Protein AF-A0A3A4WRX5-F1 (afdb_monomer_lite)

pLDDT: mean 83.42, std 7.57, range [55.84, 91.38]

Structure (mmCIF, N/CA/C/O backbone):
data_AF-A0A3A4WRX5-F1
#
_entry.id   AF-A0A3A4WRX5-F1
#
loop_
_atom_site.group_PDB
_atom_site.id
_atom_site.type_symbol
_atom_site.label_atom_id
_atom_site.label_alt_id
_atom_site.label_comp_id
_atom_site.label_asym_id
_atom_site.label_entity_id
_atom_site.label_seq_id
_atom_site.pdbx_PDB_ins_code
_atom_site.Cartn_x
_atom_site.Cartn_y
_atom_site.Cartn_z
_atom_site.occupancy
_atom_site.B_iso_or_equiv
_atom_site.auth_seq_id
_atom_site.auth_comp_id
_atom_site.auth_asym_id
_atom_site.auth_atom_id
_atom_site.pdbx_PDB_model_num
ATOM 1 N N . MET A 1 1 ? -11.493 11.955 24.304 1.00 60.16 1 MET A N 1
ATOM 2 C CA . MET A 1 1 ? -12.765 11.473 23.726 1.00 60.16 1 MET A CA 1
ATOM 3 C C . MET A 1 1 ? -13.419 10.499 24.701 1.00 60.16 1 MET A C 1
ATOM 5 O O . MET A 1 1 ? -12.689 9.712 25.300 1.00 60.16 1 MET A O 1
ATOM 9 N N . PRO A 1 2 ? -14.740 10.575 24.921 1.00 85.25 2 PRO A N 1
ATOM 10 C CA . PRO A 1 2 ? -15.490 9.662 25.783 1.00 85.25 2 PRO A CA 1
ATOM 11 C C . PRO A 1 2 ? -15.508 8.220 25.245 1.00 85.25 2 PRO A C 1
ATOM 13 O O . PRO A 1 2 ? -15.542 7.980 24.041 1.00 85.25 2 PRO A O 1
ATOM 16 N N . PHE A 1 3 ? -15.533 7.244 26.156 1.00 80.94 3 PHE A N 1
ATOM 17 C CA . PHE A 1 3 ? -15.484 5.800 25.871 1.00 80.94 3 PHE A CA 1
ATOM 18 C C . PHE A 1 3 ? -16.494 5.333 24.806 1.00 80.94 3 PHE A C 1
ATOM 20 O 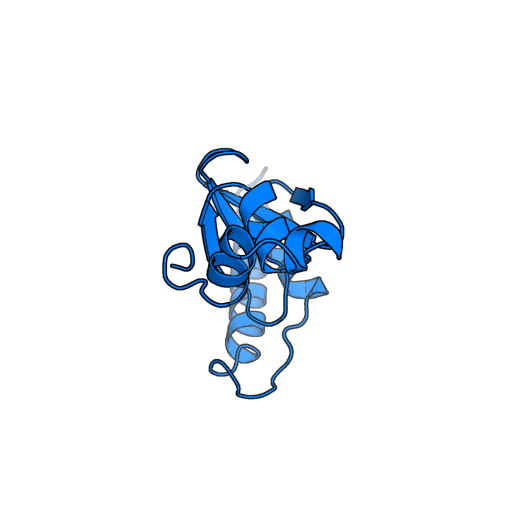O . PHE A 1 3 ? -16.156 4.538 23.930 1.00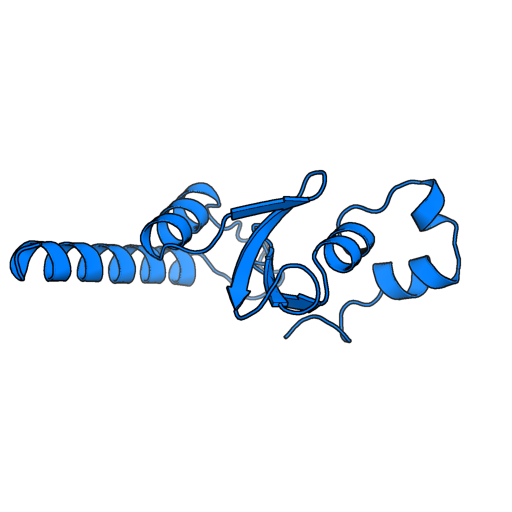 80.94 3 PHE A O 1
ATOM 27 N N . LYS A 1 4 ? -17.715 5.882 24.835 1.00 86.62 4 LYS A N 1
ATOM 28 C CA . LYS A 1 4 ? -18.784 5.570 23.875 1.00 86.62 4 LYS A CA 1
ATOM 29 C C . LYS A 1 4 ? -18.399 5.903 22.428 1.00 86.62 4 LYS A C 1
ATOM 31 O O . LYS A 1 4 ? -18.699 5.127 21.528 1.00 86.62 4 LYS A O 1
ATOM 36 N N . GLU A 1 5 ? -17.725 7.029 22.199 1.00 84.62 5 GLU A N 1
ATOM 37 C CA . GLU A 1 5 ? -17.294 7.442 20.856 1.00 84.62 5 GLU A CA 1
ATOM 38 C C . GLU A 1 5 ? -16.189 6.535 20.317 1.00 84.62 5 GLU A C 1
ATOM 40 O O . GLU A 1 5 ? -16.233 6.141 19.153 1.00 84.62 5 GLU A O 1
ATOM 45 N N . ASN A 1 6 ? -15.244 6.135 21.173 1.00 85.00 6 ASN A N 1
ATOM 46 C CA . ASN A 1 6 ? -14.196 5.185 20.797 1.00 85.00 6 ASN A CA 1
ATOM 47 C C . ASN A 1 6 ? -14.781 3.817 20.423 1.00 85.00 6 ASN A C 1
ATOM 49 O O . ASN A 1 6 ? -14.333 3.204 19.456 1.00 85.00 6 ASN A O 1
ATOM 53 N N . LEU A 1 7 ? -15.803 3.356 21.153 1.00 88.06 7 LEU A N 1
ATOM 54 C CA . LEU A 1 7 ? -16.476 2.092 20.859 1.00 88.06 7 LEU A CA 1
ATOM 55 C C . LEU A 1 7 ? -17.210 2.148 19.512 1.00 88.06 7 LEU A C 1
ATOM 57 O O . LEU A 1 7 ? -17.035 1.262 18.682 1.00 88.06 7 LEU A O 1
ATOM 61 N N . LEU A 1 8 ? -17.965 3.224 19.263 1.00 88.00 8 LEU A N 1
ATOM 62 C CA . LEU A 1 8 ? -18.646 3.440 17.982 1.00 88.00 8 LEU A CA 1
ATOM 63 C C . LEU A 1 8 ? -17.656 3.544 16.818 1.00 88.00 8 LEU A C 1
ATOM 65 O O . LEU A 1 8 ? -17.924 3.024 15.738 1.00 88.00 8 LEU A O 1
ATOM 69 N N . LYS A 1 9 ? -16.506 4.198 17.025 1.00 86.38 9 LYS A N 1
ATOM 70 C CA . LYS A 1 9 ? -15.448 4.269 16.012 1.00 86.38 9 LYS A CA 1
ATOM 71 C C . LYS A 1 9 ? -14.889 2.880 15.703 1.00 86.38 9 LYS A C 1
ATOM 73 O O . LYS A 1 9 ? -14.724 2.559 14.533 1.00 86.38 9 LYS A O 1
ATOM 78 N N . LYS A 1 10 ? -14.637 2.062 16.729 1.00 87.06 10 LYS A N 1
ATOM 79 C CA . LYS A 1 10 ? -14.139 0.694 16.558 1.00 87.06 10 LYS A CA 1
ATOM 80 C C . LYS A 1 10 ? -15.125 -0.180 15.779 1.00 87.06 10 LYS A C 1
ATOM 82 O O . LYS A 1 10 ? -14.722 -0.780 14.795 1.00 87.06 10 LYS A O 1
ATOM 87 N N . MET A 1 11 ? -16.408 -0.166 16.146 1.00 88.00 11 MET A N 1
ATOM 88 C CA . MET A 1 11 ? -17.439 -0.930 15.429 1.00 88.00 11 MET A CA 1
ATOM 89 C C . MET A 1 11 ? -17.492 -0.568 13.940 1.00 88.00 11 MET A C 1
ATOM 91 O O . MET A 1 11 ? -17.511 -1.451 13.097 1.00 88.00 11 MET A O 1
ATOM 95 N N . LYS A 1 12 ? -17.418 0.728 13.605 1.00 88.06 12 LYS A N 1
ATOM 96 C CA . LYS A 1 12 ? -17.383 1.177 12.203 1.00 88.06 12 LYS A CA 1
ATOM 97 C C . LYS A 1 12 ? -16.162 0.669 11.432 1.00 88.06 12 LYS A C 1
ATOM 99 O O . LYS A 1 12 ? -16.282 0.379 10.249 1.00 88.06 12 LYS A O 1
ATOM 104 N N . ILE A 1 13 ? -14.994 0.618 12.078 1.00 87.38 13 ILE A N 1
ATOM 105 C CA . ILE A 1 13 ? -13.769 0.066 11.476 1.00 87.38 13 ILE A CA 1
ATOM 106 C C . ILE A 1 13 ? -13.962 -1.425 11.198 1.00 87.38 13 ILE A C 1
ATOM 108 O O . ILE A 1 13 ? -13.655 -1.877 10.098 1.00 87.38 13 ILE A O 1
ATOM 112 N N . ASP A 1 14 ? -14.500 -2.160 12.171 1.00 88.00 14 ASP A N 1
ATOM 113 C CA . ASP A 1 14 ? -14.726 -3.601 12.060 1.00 88.00 14 ASP A CA 1
ATOM 114 C C . ASP A 1 14 ? -15.737 -3.921 10.937 1.00 88.00 14 ASP A C 1
ATOM 116 O O . ASP A 1 14 ? -15.474 -4.795 10.110 1.00 88.00 14 ASP A O 1
ATOM 120 N N . ASP A 1 15 ? -16.836 -3.163 10.838 1.00 88.12 15 ASP A N 1
ATOM 121 C CA . ASP A 1 15 ? -17.851 -3.320 9.785 1.00 88.12 15 ASP A CA 1
ATOM 122 C C . ASP A 1 15 ? -17.276 -3.050 8.382 1.00 88.12 15 ASP A C 1
ATOM 124 O O . ASP A 1 15 ? -17.458 -3.854 7.465 1.00 88.12 15 ASP A O 1
ATOM 128 N N . LEU A 1 16 ? -16.536 -1.944 8.211 1.00 86.25 16 LEU A N 1
ATOM 129 C CA . LEU A 1 16 ? -15.886 -1.600 6.939 1.00 86.25 16 LEU A CA 1
ATOM 130 C C . LEU A 1 16 ? -14.851 -2.651 6.526 1.00 86.25 16 LEU A C 1
ATOM 132 O O . LEU A 1 16 ? -14.764 -3.008 5.351 1.00 86.25 16 LEU A O 1
ATOM 136 N N . ALA A 1 17 ? -14.073 -3.164 7.481 1.00 84.62 17 ALA A N 1
ATOM 137 C CA . ALA A 1 17 ? -13.094 -4.209 7.213 1.00 84.62 17 ALA A CA 1
ATOM 138 C C . ALA A 1 17 ? -13.770 -5.500 6.730 1.00 84.62 17 ALA A C 1
ATOM 140 O O . ALA A 1 17 ? -13.310 -6.099 5.760 1.00 84.62 17 ALA A O 1
ATOM 141 N N . GLN A 1 18 ? -14.876 -5.909 7.359 1.00 85.06 18 GLN A N 1
ATOM 142 C CA . GLN A 1 18 ? -15.639 -7.086 6.934 1.00 85.06 18 GLN A CA 1
ATOM 143 C C . GLN A 1 18 ? -16.233 -6.917 5.536 1.00 85.06 18 GLN A C 1
ATOM 145 O O . GLN A 1 18 ? -16.195 -7.854 4.743 1.00 85.06 18 GLN A O 1
ATOM 150 N N . GLU A 1 19 ? -16.737 -5.728 5.204 1.00 83.06 19 GLU A N 1
ATOM 151 C CA . GLU A 1 19 ? -17.267 -5.452 3.869 1.00 83.06 19 GLU A CA 1
ATOM 152 C C . GLU A 1 19 ? -16.174 -5.536 2.793 1.00 83.06 19 GLU A C 1
ATOM 154 O O . GLU A 1 19 ? -16.374 -6.165 1.754 1.00 83.06 19 GLU A O 1
ATOM 159 N N . ILE A 1 20 ? -14.994 -4.964 3.063 1.00 82.12 20 ILE A N 1
ATOM 160 C CA . ILE A 1 20 ? -13.848 -5.030 2.148 1.00 82.12 20 ILE A CA 1
ATOM 161 C C . ILE A 1 20 ? -13.366 -6.472 1.990 1.00 82.12 20 ILE A C 1
ATOM 163 O O . ILE A 1 20 ? -13.162 -6.905 0.863 1.00 82.12 20 ILE A O 1
ATOM 167 N N . ILE A 1 21 ? -13.230 -7.234 3.081 1.00 81.31 21 ILE A N 1
ATOM 168 C CA . ILE A 1 21 ? -12.823 -8.649 3.034 1.00 81.31 21 ILE A CA 1
ATOM 169 C C . ILE A 1 21 ? -13.864 -9.494 2.290 1.00 81.31 21 ILE A C 1
ATOM 171 O O . ILE A 1 21 ? -13.497 -10.363 1.509 1.00 81.31 21 ILE A O 1
ATOM 175 N N . GLY A 1 22 ? -15.157 -9.229 2.491 1.00 76.00 22 GLY A N 1
ATOM 176 C CA . GLY A 1 22 ? -16.238 -9.917 1.784 1.00 76.00 22 GLY A CA 1
ATOM 177 C C . GLY A 1 22 ? -16.271 -9.615 0.283 1.00 76.00 22 GLY A C 1
ATOM 178 O O . GLY A 1 22 ? -16.673 -10.470 -0.503 1.00 76.00 22 GLY A O 1
ATOM 179 N N . ALA A 1 23 ? -15.826 -8.421 -0.118 1.00 72.19 23 ALA A N 1
ATOM 180 C CA . ALA A 1 23 ? -15.625 -8.040 -1.516 1.00 72.19 23 ALA A CA 1
ATOM 181 C C . ALA A 1 23 ? -14.259 -8.484 -2.078 1.00 72.19 23 ALA A C 1
ATOM 183 O O . ALA A 1 23 ? -14.067 -8.478 -3.296 1.00 72.19 23 ALA A O 1
ATOM 184 N N . TYR A 1 24 ? -13.312 -8.851 -1.209 1.00 68.56 24 TYR A N 1
ATOM 185 C CA . TYR A 1 24 ? -11.980 -9.323 -1.571 1.00 68.56 24 TYR A CA 1
ATOM 186 C C . TYR A 1 24 ? -12.057 -10.794 -1.989 1.00 68.56 24 TYR A C 1
ATOM 188 O O . TYR A 1 24 ? -11.958 -11.718 -1.180 1.00 68.56 24 TYR A O 1
ATOM 196 N N . GLY A 1 25 ? -12.262 -11.023 -3.281 1.00 65.06 25 GLY A N 1
ATOM 197 C CA . GLY A 1 25 ? -12.136 -12.351 -3.868 1.00 65.06 25 GLY A CA 1
ATOM 198 C C . GLY A 1 25 ? -10.679 -12.831 -3.895 1.00 65.06 25 GLY A C 1
ATOM 199 O O . GLY A 1 25 ? -9.752 -12.033 -3.752 1.00 65.06 25 GLY A O 1
ATOM 200 N N . PRO A 1 26 ? -10.431 -14.135 -4.118 1.00 61.69 26 PRO A N 1
ATOM 201 C CA . PRO A 1 26 ? -9.073 -14.645 -4.280 1.00 61.69 26 PRO A CA 1
ATOM 202 C C . PRO A 1 26 ? -8.330 -13.921 -5.423 1.00 61.69 26 PRO A C 1
ATOM 204 O O . PRO A 1 26 ? -8.980 -13.458 -6.373 1.00 61.69 26 PRO A O 1
ATOM 207 N N . PRO A 1 27 ? -6.984 -13.842 -5.372 1.00 56.41 27 PRO A N 1
ATOM 208 C CA . PRO A 1 27 ? -6.182 -13.191 -6.406 1.00 56.41 27 PRO A CA 1
ATOM 209 C C . PRO A 1 27 ? -6.536 -13.735 -7.797 1.00 56.41 27 PRO A C 1
ATOM 211 O O . PRO A 1 27 ? -6.539 -14.948 -8.009 1.00 56.41 27 PRO A O 1
ATOM 214 N N . GLY A 1 28 ? -6.880 -12.853 -8.740 1.00 55.84 28 GLY A N 1
ATOM 215 C CA . GLY A 1 28 ? -7.298 -13.242 -10.096 1.00 55.84 28 GLY A CA 1
ATOM 216 C C . GLY A 1 28 ? -8.788 -13.570 -10.274 1.00 55.84 28 GLY A C 1
ATOM 217 O O . GLY A 1 28 ? -9.201 -13.898 -11.384 1.00 55.84 28 GLY A O 1
ATOM 218 N N . SER A 1 29 ? -9.620 -13.431 -9.235 1.00 62.38 29 SER A N 1
ATOM 219 C CA . SER A 1 29 ? -11.085 -13.605 -9.322 1.00 62.38 29 SER A CA 1
ATOM 220 C C . SER A 1 29 ? -11.809 -12.524 -10.140 1.00 62.38 29 SER A C 1
ATOM 222 O O . SER A 1 29 ? -12.993 -12.667 -10.439 1.00 62.38 29 SER A O 1
ATOM 224 N N . GLY A 1 30 ? -11.121 -11.432 -10.495 1.00 62.53 30 GLY A N 1
ATOM 225 C CA . GLY A 1 30 ? -11.692 -10.300 -11.232 1.00 62.53 30 GLY A CA 1
ATOM 226 C C . GLY A 1 30 ? -12.610 -9.400 -10.396 1.00 62.53 30 GLY A C 1
ATOM 227 O O . GLY A 1 30 ? -13.128 -8.413 -10.923 1.00 62.53 30 GLY A O 1
ATOM 228 N N . GLN A 1 31 ? -12.801 -9.707 -9.109 1.00 67.44 31 GLN A N 1
ATOM 229 C CA . GLN A 1 31 ? -13.503 -8.825 -8.182 1.00 67.44 31 GLN A CA 1
ATOM 230 C C . GLN A 1 31 ? -12.659 -7.574 -7.937 1.00 67.44 31 GLN A C 1
ATOM 232 O O . GLN A 1 31 ? -11.467 -7.655 -7.651 1.00 67.44 31 GLN A O 1
ATOM 237 N N . ARG A 1 32 ? -13.279 -6.406 -8.114 1.00 69.94 32 ARG A N 1
ATOM 238 C CA . ARG A 1 32 ? -12.644 -5.110 -7.872 1.00 69.94 32 ARG A CA 1
ATOM 239 C C . ARG A 1 32 ? -13.009 -4.642 -6.480 1.00 69.94 32 ARG A C 1
ATOM 241 O O . ARG A 1 32 ? -14.188 -4.592 -6.136 1.00 69.94 32 ARG A O 1
ATOM 248 N N . ILE A 1 33 ? -11.994 -4.279 -5.716 1.00 78.06 33 ILE A N 1
ATOM 249 C CA . ILE A 1 33 ? -12.174 -3.710 -4.389 1.00 78.06 33 ILE A CA 1
ATOM 250 C C . ILE A 1 33 ? -12.717 -2.293 -4.541 1.00 78.06 33 ILE A C 1
ATOM 252 O O . ILE A 1 33 ? -12.330 -1.550 -5.445 1.00 78.06 33 ILE A O 1
ATOM 256 N N . ASP A 1 34 ? -13.602 -1.906 -3.630 1.00 82.62 34 ASP A N 1
ATOM 257 C CA . ASP A 1 34 ? -14.017 -0.518 -3.490 1.00 82.62 34 ASP A CA 1
ATOM 258 C C . ASP A 1 34 ? -12.868 0.304 -2.874 1.00 82.62 34 ASP A C 1
ATOM 260 O O . ASP A 1 34 ? -12.648 0.306 -1.658 1.00 82.62 34 ASP A O 1
ATOM 264 N N . MET A 1 35 ? -12.093 0.968 -3.739 1.00 83.19 35 MET A N 1
ATOM 265 C CA . MET A 1 35 ? -10.919 1.757 -3.343 1.00 83.19 35 MET A CA 1
ATOM 266 C C . MET A 1 35 ? -11.280 2.928 -2.420 1.00 83.19 35 MET A C 1
ATOM 268 O O . MET A 1 35 ? -10.479 3.286 -1.558 1.00 83.19 35 MET A O 1
ATOM 272 N N . GLU A 1 36 ? -12.479 3.503 -2.557 1.00 85.19 36 GLU A N 1
ATOM 273 C CA . GLU A 1 36 ? -12.933 4.603 -1.699 1.00 85.19 36 GLU A CA 1
ATOM 274 C C . GLU A 1 36 ? -13.160 4.107 -0.267 1.00 85.19 36 GLU A C 1
ATOM 276 O O . GLU A 1 36 ? -12.703 4.736 0.691 1.00 85.19 36 GLU A O 1
ATOM 281 N N . LYS A 1 37 ? -13.769 2.925 -0.104 1.00 85.00 37 LYS A N 1
ATOM 282 C CA . LYS A 1 37 ? -13.933 2.297 1.219 1.00 85.00 37 LYS A CA 1
ATOM 283 C C . LYS A 1 37 ? -12.601 1.895 1.838 1.00 85.00 37 LYS A C 1
ATOM 285 O O . LYS A 1 37 ? -12.383 2.139 3.026 1.00 85.00 37 LYS A O 1
ATOM 290 N N . ALA A 1 38 ? -11.693 1.323 1.045 1.00 86.50 38 ALA A N 1
ATOM 291 C CA . ALA A 1 38 ? -10.353 0.971 1.513 1.00 86.50 38 ALA A CA 1
ATOM 292 C C . ALA A 1 38 ? -9.590 2.209 2.006 1.00 86.50 38 ALA A C 1
ATOM 294 O O . ALA A 1 38 ? -9.009 2.200 3.093 1.00 86.50 38 ALA A O 1
ATOM 295 N N . LYS A 1 39 ? -9.661 3.311 1.255 1.00 87.31 39 LYS A N 1
ATOM 296 C CA . LYS A 1 39 ? -9.072 4.592 1.645 1.00 87.31 39 LYS A CA 1
ATOM 297 C C . LYS A 1 39 ? -9.682 5.131 2.936 1.00 87.31 39 LYS A C 1
ATOM 299 O O . LYS A 1 39 ? -8.941 5.477 3.854 1.00 87.31 39 LYS A O 1
ATOM 304 N N . GLN A 1 40 ? -11.011 5.122 3.049 1.00 87.75 40 GLN A N 1
ATOM 305 C CA . GLN A 1 40 ? -11.712 5.557 4.257 1.00 87.75 40 GLN A CA 1
ATOM 306 C C . GLN A 1 40 ? -11.277 4.755 5.492 1.00 87.75 40 GLN A C 1
ATOM 308 O O . GLN A 1 40 ? -11.031 5.340 6.549 1.00 87.75 40 GLN A O 1
ATOM 313 N N . LEU A 1 41 ? -11.143 3.430 5.367 1.00 87.88 41 LEU A N 1
ATOM 314 C CA . LEU A 1 41 ? -10.683 2.563 6.452 1.00 87.88 41 LEU A CA 1
ATOM 315 C C . LEU A 1 41 ? -9.266 2.937 6.913 1.00 87.88 41 LEU A C 1
ATOM 317 O O . LEU A 1 41 ? -9.004 3.058 8.113 1.00 87.88 41 LEU A O 1
ATOM 321 N N . LEU A 1 42 ? -8.358 3.156 5.961 1.00 88.12 42 LEU A N 1
ATOM 322 C CA . LEU A 1 42 ? -6.960 3.484 6.240 1.00 88.12 42 LEU A CA 1
ATOM 323 C C . LEU A 1 42 ? -6.816 4.883 6.857 1.00 88.12 42 LEU A C 1
ATOM 325 O O . LEU A 1 42 ? -6.041 5.071 7.798 1.00 88.12 42 LEU A O 1
ATOM 329 N N . ASP A 1 43 ? -7.618 5.841 6.401 1.00 87.69 43 ASP A N 1
ATOM 330 C CA . ASP A 1 43 ? -7.657 7.190 6.965 1.00 87.69 43 ASP A CA 1
ATOM 331 C C . ASP A 1 43 ? -8.220 7.171 8.401 1.00 87.69 43 ASP A C 1
ATOM 333 O O . ASP A 1 43 ? -7.693 7.838 9.295 1.00 87.69 43 ASP A O 1
ATOM 337 N N . MET A 1 44 ? -9.236 6.340 8.678 1.00 84.38 44 MET A N 1
ATOM 338 C CA . MET A 1 44 ? -9.763 6.133 10.036 1.00 84.38 44 MET A CA 1
ATOM 339 C C . MET A 1 44 ? -8.738 5.502 10.989 1.00 84.38 44 MET A C 1
ATOM 341 O O . MET A 1 44 ? -8.754 5.820 12.190 1.00 84.38 44 MET A O 1
ATOM 345 N N . GLY A 1 45 ? -7.876 4.631 10.451 1.00 82.44 45 GLY A N 1
ATOM 346 C CA . GLY A 1 45 ? -6.745 4.000 11.134 1.00 82.44 45 GLY A CA 1
ATOM 347 C C . GLY A 1 45 ? -5.551 4.931 11.370 1.00 82.44 45 GLY A C 1
ATOM 348 O O . GLY A 1 45 ? -4.699 4.618 12.197 1.00 82.44 45 GLY A O 1
ATOM 349 N N . GLY A 1 46 ? -5.509 6.096 10.714 1.00 84.06 46 GLY A N 1
ATOM 350 C CA . GLY A 1 46 ? -4.434 7.077 10.872 1.00 84.06 46 GLY A CA 1
ATOM 351 C C . GLY A 1 46 ? -3.130 6.693 10.167 1.00 84.06 46 GLY A C 1
ATOM 352 O O . GLY A 1 46 ? -2.064 7.172 10.557 1.00 84.06 46 GLY A O 1
ATOM 353 N N . PHE A 1 47 ? -3.195 5.832 9.147 1.00 85.94 47 PHE A N 1
ATOM 354 C CA . PHE A 1 47 ? -2.023 5.482 8.347 1.00 85.94 47 PHE A CA 1
ATOM 355 C C . PHE A 1 47 ? -1.578 6.674 7.500 1.00 85.94 47 PHE A C 1
ATOM 357 O O . PHE A 1 47 ? -2.399 7.408 6.947 1.00 85.94 47 PHE A O 1
ATOM 364 N N . ARG A 1 48 ? -0.262 6.872 7.377 1.00 84.56 48 ARG A N 1
ATOM 365 C CA . ARG A 1 48 ? 0.276 7.995 6.602 1.00 84.56 48 ARG A CA 1
ATOM 366 C C . ARG A 1 48 ? 0.034 7.755 5.118 1.00 84.56 48 ARG A C 1
ATOM 368 O O . ARG A 1 48 ? 0.465 6.737 4.575 1.00 84.56 48 ARG A O 1
ATOM 375 N N . SER A 1 49 ? -0.642 8.707 4.484 1.00 82.56 49 SER A N 1
ATOM 376 C CA . SER A 1 49 ? -0.816 8.761 3.038 1.00 82.56 49 SER A CA 1
ATOM 377 C C . SER A 1 49 ? 0.438 9.301 2.372 1.00 82.56 49 SER A C 1
ATOM 379 O O . SER A 1 49 ? 0.882 10.399 2.709 1.00 82.56 49 SER A O 1
ATOM 381 N N . PHE A 1 50 ? 0.960 8.567 1.401 1.00 83.75 50 PHE A N 1
ATOM 382 C CA . PHE A 1 50 ? 2.070 8.997 0.569 1.00 83.75 50 PHE A CA 1
ATOM 383 C C . PHE A 1 50 ? 1.699 8.772 -0.892 1.00 83.75 50 PHE A C 1
ATOM 385 O O . PHE A 1 50 ? 1.149 7.732 -1.235 1.00 83.75 50 PHE A O 1
ATOM 392 N N . ARG A 1 51 ? 1.968 9.745 -1.761 1.00 86.38 51 ARG A N 1
ATOM 393 C CA . ARG A 1 51 ? 1.689 9.607 -3.191 1.00 86.38 51 ARG A CA 1
ATOM 394 C C . ARG A 1 51 ? 3.001 9.635 -3.949 1.00 86.38 51 ARG A C 1
ATOM 396 O O . ARG A 1 51 ? 3.678 10.657 -3.945 1.00 86.38 51 ARG A O 1
ATOM 403 N N . GLU A 1 52 ? 3.310 8.537 -4.625 1.00 85.94 52 GLU A N 1
ATOM 404 C CA . GLU A 1 52 ? 4.492 8.419 -5.474 1.00 85.94 52 GLU A CA 1
ATOM 405 C C . GLU A 1 52 ? 4.032 8.245 -6.919 1.00 85.94 52 GLU A C 1
ATOM 407 O O . GLU A 1 52 ? 3.389 7.251 -7.256 1.00 85.94 52 GLU A O 1
ATOM 412 N N . ARG A 1 53 ? 4.350 9.218 -7.782 1.00 86.25 53 ARG A N 1
ATOM 413 C CA . ARG A 1 53 ? 3.870 9.259 -9.175 1.00 86.25 53 ARG A CA 1
ATOM 414 C C . ARG A 1 53 ? 2.329 9.168 -9.231 1.00 86.25 53 ARG A C 1
ATOM 416 O O . ARG A 1 53 ? 1.624 10.035 -8.709 1.00 86.25 53 ARG A O 1
ATOM 423 N N . ASP A 1 54 ? 1.799 8.141 -9.877 1.00 84.31 54 ASP A N 1
ATOM 424 C CA . ASP A 1 54 ? 0.382 7.808 -10.015 1.00 84.31 54 ASP A CA 1
ATOM 425 C C . ASP A 1 54 ? -0.131 6.826 -8.947 1.00 84.31 54 ASP A C 1
ATOM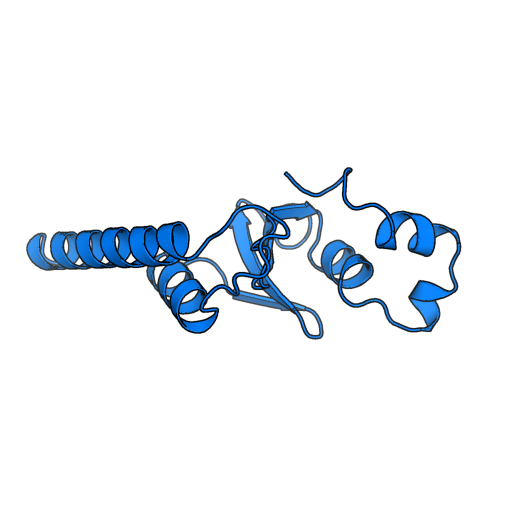 427 O O . ASP A 1 54 ? -1.330 6.556 -8.917 1.00 84.31 54 ASP A O 1
ATOM 431 N N . LEU A 1 55 ? 0.726 6.352 -8.034 1.00 86.62 55 LEU A N 1
ATOM 432 C CA . LEU A 1 55 ? 0.364 5.395 -6.987 1.00 86.62 55 LEU A CA 1
ATOM 433 C C . LEU A 1 55 ? -0.039 6.100 -5.687 1.00 86.62 55 LEU A C 1
ATOM 435 O O . LEU A 1 55 ? 0.659 6.995 -5.201 1.00 86.62 55 LEU A O 1
ATOM 439 N N . ASP A 1 56 ? -1.147 5.652 -5.095 1.00 89.00 56 ASP A N 1
ATOM 440 C CA . ASP A 1 56 ? -1.541 6.005 -3.729 1.00 89.00 56 ASP A CA 1
ATOM 441 C C . ASP A 1 56 ? -1.005 4.923 -2.778 1.00 89.00 56 ASP A C 1
ATOM 443 O O . ASP A 1 56 ? -1.355 3.745 -2.880 1.00 89.00 56 ASP A O 1
ATOM 447 N N . LEU A 1 57 ? -0.081 5.313 -1.903 1.00 90.25 57 LEU A N 1
ATOM 448 C CA . LEU A 1 57 ? 0.638 4.435 -0.990 1.00 90.25 57 LEU A CA 1
ATOM 449 C C . LEU A 1 57 ? 0.252 4.752 0.459 1.00 90.25 57 LEU A C 1
ATOM 451 O O . LEU A 1 57 ? -0.018 5.896 0.846 1.00 90.25 57 LEU A O 1
ATOM 455 N N . ARG A 1 58 ? 0.238 3.719 1.301 1.00 89.19 58 ARG A N 1
ATOM 456 C CA . ARG A 1 58 ? 0.003 3.844 2.743 1.00 89.19 58 ARG A CA 1
ATOM 457 C C . ARG A 1 58 ? 1.119 3.156 3.507 1.00 89.19 58 ARG A C 1
ATOM 459 O O . ARG A 1 58 ? 1.357 1.965 3.337 1.00 89.19 58 ARG A O 1
ATOM 466 N N . ILE A 1 59 ? 1.799 3.906 4.368 1.00 87.69 59 ILE A N 1
ATOM 467 C CA . ILE A 1 59 ? 2.854 3.352 5.222 1.00 87.69 59 ILE A CA 1
ATOM 468 C C . ILE A 1 59 ? 2.178 2.693 6.422 1.00 87.69 59 ILE A C 1
ATOM 470 O O . ILE A 1 59 ? 1.566 3.378 7.244 1.00 87.69 59 ILE A O 1
ATOM 474 N N . LEU A 1 60 ? 2.278 1.367 6.503 1.00 87.00 60 LEU A N 1
ATOM 475 C CA . LEU A 1 60 ? 1.767 0.587 7.627 1.00 87.00 60 LEU A CA 1
ATOM 476 C C . LEU A 1 60 ? 2.760 0.616 8.793 1.00 87.00 60 LEU A C 1
ATOM 478 O O . LEU A 1 60 ? 2.362 0.824 9.935 1.00 87.00 60 LEU A O 1
ATOM 482 N N . GLU A 1 61 ? 4.050 0.437 8.499 1.00 85.12 61 GLU A N 1
ATOM 483 C CA . GLU A 1 61 ? 5.136 0.397 9.487 1.00 85.12 61 GLU A CA 1
ATOM 484 C C . GLU A 1 61 ? 6.441 0.937 8.877 1.00 85.12 61 GLU A C 1
ATOM 486 O O . GLU A 1 61 ? 6.703 0.726 7.693 1.00 85.12 61 GLU A O 1
ATOM 491 N N . GLY A 1 62 ? 7.287 1.584 9.685 1.00 85.12 62 GLY A N 1
ATOM 492 C CA . GLY A 1 62 ? 8.599 2.086 9.254 1.00 85.12 62 GLY A CA 1
ATOM 493 C C . GLY A 1 62 ? 8.559 3.450 8.554 1.00 85.12 62 GLY A C 1
ATOM 494 O O . GLY A 1 62 ? 7.739 4.308 8.888 1.00 85.12 62 GLY A O 1
ATOM 495 N N . GLU A 1 63 ? 9.482 3.654 7.612 1.00 83.38 63 GLU A N 1
ATOM 496 C CA . GLU A 1 63 ? 9.646 4.892 6.836 1.00 83.38 63 GLU A CA 1
ATOM 497 C C . GLU A 1 63 ? 9.491 4.644 5.328 1.00 83.38 63 GLU A C 1
ATOM 499 O O . GLU A 1 63 ? 9.462 3.508 4.870 1.00 83.38 63 GLU A O 1
ATOM 504 N N . GLU A 1 64 ? 9.428 5.711 4.531 1.00 78.44 64 GLU A N 1
ATOM 505 C CA . GLU A 1 64 ? 9.282 5.647 3.064 1.00 78.44 64 GLU A CA 1
ATOM 506 C C . GLU A 1 64 ? 10.430 4.909 2.352 1.00 78.44 64 GLU A C 1
ATOM 508 O O . GLU A 1 64 ? 10.268 4.449 1.221 1.00 78.44 64 GLU A O 1
ATOM 513 N N . SER A 1 65 ? 11.595 4.815 2.997 1.00 80.56 65 SER A N 1
ATOM 514 C CA . SER A 1 65 ? 12.829 4.242 2.454 1.00 80.56 65 SER A CA 1
ATOM 515 C C . SER A 1 65 ? 12.970 2.731 2.685 1.00 80.56 65 SER A C 1
ATOM 517 O O . SER A 1 65 ? 13.585 2.057 1.861 1.00 80.56 65 SER A O 1
ATOM 519 N N . ASP A 1 66 ? 12.396 2.193 3.763 1.00 81.56 66 ASP A N 1
ATOM 520 C CA . ASP A 1 66 ? 12.421 0.763 4.119 1.00 81.56 66 ASP A CA 1
ATOM 521 C C . ASP A 1 66 ? 11.233 0.425 5.033 1.00 81.56 66 ASP A C 1
ATOM 523 O O . ASP A 1 66 ? 11.364 0.069 6.207 1.00 81.56 66 ASP A O 1
ATOM 527 N N . GLY A 1 67 ? 10.035 0.645 4.500 1.00 86.12 67 GLY A N 1
ATOM 528 C CA . GLY A 1 67 ? 8.784 0.487 5.224 1.00 86.12 67 GLY A CA 1
ATOM 529 C C . GLY A 1 67 ? 7.992 -0.716 4.750 1.00 86.12 67 GLY A C 1
ATOM 530 O O . GLY A 1 67 ? 8.222 -1.277 3.678 1.00 86.12 67 GLY A O 1
ATOM 531 N N . ARG A 1 68 ? 6.994 -1.084 5.550 1.00 90.31 68 ARG A N 1
ATOM 532 C CA . ARG A 1 68 ? 5.895 -1.933 5.105 1.00 90.31 68 ARG A CA 1
ATOM 533 C C . ARG A 1 68 ? 4.836 -1.029 4.485 1.00 90.31 68 ARG A C 1
ATOM 535 O O . ARG A 1 68 ? 4.116 -0.335 5.202 1.00 90.31 68 ARG A O 1
ATOM 542 N N . ILE A 1 69 ? 4.783 -1.000 3.161 1.00 91.38 69 ILE A N 1
ATOM 543 C CA . ILE A 1 69 ? 3.981 -0.059 2.382 1.00 91.38 69 ILE A CA 1
ATOM 544 C C . ILE A 1 69 ? 2.875 -0.827 1.663 1.00 91.38 69 ILE A C 1
ATOM 546 O O . ILE A 1 69 ? 3.136 -1.772 0.926 1.00 91.38 69 ILE A O 1
ATOM 550 N N . LEU A 1 70 ? 1.635 -0.408 1.875 1.00 90.75 70 LEU A N 1
AT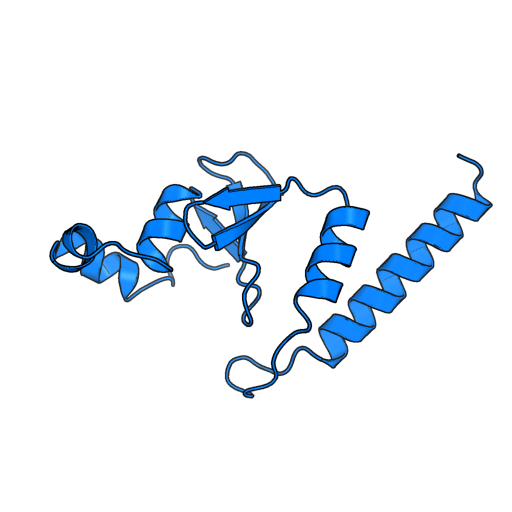OM 551 C CA . LEU A 1 70 ? 0.465 -0.879 1.151 1.00 90.75 70 LEU A CA 1
ATOM 552 C C . LEU A 1 70 ? 0.265 -0.031 -0.107 1.00 90.75 70 LEU A C 1
ATOM 554 O O . LEU A 1 70 ? 0.275 1.199 -0.028 1.00 90.75 70 LEU A O 1
ATOM 558 N N . VAL A 1 71 ? 0.033 -0.682 -1.243 1.00 90.19 71 VAL A N 1
ATOM 559 C CA . VAL A 1 71 ? -0.407 -0.021 -2.477 1.00 90.19 71 VAL A CA 1
ATOM 560 C C . VAL A 1 71 ? -1.934 -0.042 -2.520 1.00 90.19 71 VAL A C 1
ATOM 562 O O . VAL A 1 71 ? -2.534 -1.111 -2.430 1.00 90.19 71 VAL A O 1
ATOM 565 N N . LEU A 1 72 ? -2.576 1.121 -2.664 1.00 89.12 72 LEU A N 1
ATOM 566 C CA . LEU A 1 72 ? -4.016 1.198 -2.930 1.00 89.12 72 LEU A CA 1
ATOM 567 C C . LEU A 1 72 ? -4.292 0.891 -4.407 1.00 89.12 72 LEU A C 1
ATOM 569 O O . LEU A 1 72 ? -4.501 1.781 -5.229 1.00 89.12 72 LEU A O 1
ATOM 573 N N . ASP A 1 73 ? -4.295 -0.394 -4.736 1.00 85.25 73 ASP A N 1
ATOM 574 C CA . ASP A 1 73 ? -4.774 -0.926 -6.006 1.00 85.25 73 ASP A CA 1
ATOM 575 C C . ASP A 1 73 ? -5.784 -2.065 -5.770 1.00 85.25 73 ASP A C 1
ATOM 577 O O . ASP A 1 73 ? -6.220 -2.308 -4.644 1.00 85.25 73 ASP A O 1
ATOM 581 N N . ASN A 1 74 ? -6.208 -2.746 -6.838 1.00 80.56 74 ASN A N 1
ATOM 582 C CA . ASN A 1 74 ? -7.163 -3.853 -6.722 1.00 80.56 74 ASN A CA 1
ATOM 583 C C . ASN A 1 74 ? -6.593 -5.086 -6.009 1.00 80.56 74 ASN A C 1
ATOM 585 O O . ASN A 1 74 ? -7.377 -5.932 -5.597 1.00 80.56 74 ASN A O 1
ATOM 589 N N . ASP A 1 75 ? -5.273 -5.212 -5.888 1.00 78.75 75 ASP A N 1
ATOM 590 C CA . ASP A 1 75 ? -4.652 -6.353 -5.218 1.00 78.75 75 ASP A CA 1
ATOM 591 C C . ASP A 1 75 ? -4.393 -6.047 -3.734 1.00 78.75 75 ASP A C 1
ATOM 593 O O . ASP A 1 75 ? -4.212 -6.975 -2.943 1.00 78.75 75 ASP A O 1
ATOM 597 N N . LEU A 1 76 ? -4.408 -4.761 -3.341 1.00 85.94 76 LEU A N 1
ATOM 598 C CA . LEU A 1 76 ? -4.030 -4.274 -2.008 1.00 85.94 76 LEU A CA 1
ATOM 599 C C . LEU A 1 76 ? -2.710 -4.899 -1.535 1.00 85.94 76 LEU A C 1
ATOM 601 O O . LEU A 1 76 ? -2.565 -5.332 -0.388 1.00 85.94 76 LEU A O 1
ATOM 605 N N . ALA A 1 77 ? -1.742 -4.981 -2.447 1.00 86.75 77 ALA A N 1
ATOM 606 C CA . ALA A 1 77 ? -0.480 -5.651 -2.185 1.00 86.75 77 ALA A CA 1
ATOM 607 C C . ALA A 1 77 ? 0.362 -4.875 -1.160 1.00 86.75 77 ALA A C 1
ATOM 609 O O . ALA A 1 77 ? 0.494 -3.647 -1.218 1.00 86.75 77 ALA A O 1
ATOM 610 N N . ILE A 1 78 ? 0.962 -5.616 -0.227 1.00 89.88 78 ILE A N 1
ATOM 611 C CA . ILE A 1 78 ? 1.876 -5.076 0.777 1.00 89.88 78 ILE A CA 1
ATOM 612 C C . ILE A 1 78 ? 3.310 -5.370 0.346 1.00 89.88 78 ILE A C 1
ATOM 614 O O . ILE A 1 78 ? 3.710 -6.516 0.142 1.00 89.88 78 ILE A O 1
ATOM 618 N N . TYR A 1 79 ? 4.095 -4.307 0.244 1.00 89.44 79 TYR A N 1
ATOM 619 C CA . TYR A 1 79 ? 5.495 -4.333 -0.132 1.00 89.44 79 TYR A CA 1
ATOM 620 C C . TYR A 1 79 ? 6.374 -4.008 1.075 1.00 89.44 79 TYR A C 1
ATOM 622 O O . TYR A 1 79 ? 6.008 -3.209 1.938 1.00 89.44 79 TYR A O 1
ATOM 630 N N . ARG A 1 80 ? 7.564 -4.606 1.128 1.00 90.25 80 ARG A N 1
ATOM 631 C CA . ARG A 1 80 ? 8.614 -4.250 2.088 1.00 90.25 80 ARG A CA 1
ATOM 632 C C . ARG A 1 80 ? 9.848 -3.750 1.349 1.00 90.25 80 ARG A C 1
ATOM 634 O O . ARG A 1 80 ? 10.780 -4.508 1.098 1.00 90.25 80 ARG A O 1
ATOM 641 N N . THR A 1 81 ? 9.796 -2.492 0.935 1.00 89.12 81 THR A N 1
ATOM 642 C CA . THR A 1 81 ? 10.851 -1.798 0.187 1.00 89.12 81 THR A CA 1
ATOM 643 C C . THR A 1 81 ? 10.554 -0.292 0.209 1.00 89.12 81 THR A C 1
ATOM 645 O O . THR A 1 81 ? 9.614 0.155 0.866 1.00 89.12 81 THR A O 1
ATOM 648 N N . SER A 1 82 ? 11.345 0.500 -0.510 1.00 89.94 82 SER A N 1
ATOM 649 C CA . SER A 1 82 ? 11.117 1.940 -0.653 1.00 89.94 82 SER A CA 1
ATOM 650 C C . SER A 1 82 ? 9.935 2.266 -1.572 1.00 89.94 82 SER A C 1
ATOM 652 O O . SER A 1 82 ? 9.688 1.557 -2.550 1.00 89.94 82 SER A O 1
ATOM 654 N N . ALA A 1 83 ? 9.276 3.404 -1.341 1.00 87.94 83 ALA A N 1
ATOM 655 C CA . ALA A 1 83 ? 8.231 3.919 -2.232 1.00 87.94 83 ALA A CA 1
ATOM 656 C C . ALA A 1 83 ? 8.716 4.075 -3.690 1.00 87.94 83 ALA A C 1
ATOM 658 O O . ALA A 1 83 ? 7.988 3.755 -4.630 1.00 87.94 83 ALA A O 1
ATOM 659 N N . ALA A 1 84 ? 9.978 4.472 -3.886 1.00 87.62 84 ALA A N 1
ATOM 660 C CA . ALA A 1 84 ? 10.588 4.594 -5.209 1.00 87.62 84 ALA A CA 1
ATOM 661 C C . ALA A 1 84 ? 10.757 3.240 -5.928 1.00 87.62 84 ALA A C 1
ATOM 663 O O . ALA A 1 84 ? 10.553 3.159 -7.139 1.00 87.62 84 ALA A O 1
ATOM 664 N N . ASP A 1 85 ? 11.112 2.168 -5.207 1.00 87.56 85 ASP A N 1
ATOM 665 C CA . ASP A 1 85 ? 11.222 0.819 -5.787 1.00 87.56 85 ASP A CA 1
ATOM 666 C C . ASP A 1 85 ? 9.834 0.251 -6.130 1.00 87.56 85 ASP A C 1
ATOM 668 O O . ASP A 1 85 ? 9.683 -0.394 -7.165 1.00 87.56 85 ASP A O 1
ATOM 672 N N . ILE A 1 86 ? 8.804 0.568 -5.332 1.00 88.50 86 ILE A N 1
ATOM 673 C CA . ILE A 1 86 ? 7.399 0.243 -5.647 1.00 88.50 86 ILE A CA 1
ATOM 674 C C . I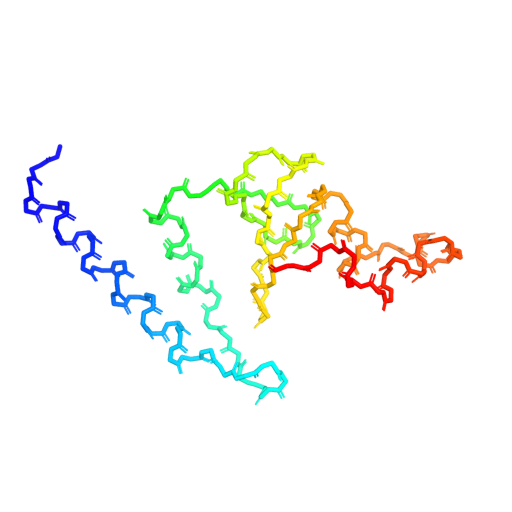LE A 1 86 ? 6.960 0.965 -6.926 1.00 88.50 86 ILE A C 1
ATOM 676 O O . ILE A 1 86 ? 6.420 0.340 -7.840 1.00 88.50 86 ILE A O 1
ATOM 680 N N . ALA A 1 87 ? 7.241 2.265 -7.032 1.00 88.81 87 ALA A N 1
ATOM 681 C CA . ALA A 1 87 ? 6.908 3.055 -8.211 1.00 88.81 87 ALA A CA 1
ATOM 682 C C . ALA A 1 87 ? 7.630 2.567 -9.470 1.00 88.81 87 ALA A C 1
ATOM 684 O O . ALA A 1 87 ? 7.016 2.489 -10.530 1.00 88.81 87 ALA A O 1
ATOM 685 N N . LEU A 1 88 ? 8.896 2.158 -9.352 1.00 90.81 88 LEU A N 1
ATOM 686 C CA . LEU A 1 88 ? 9.632 1.529 -10.447 1.00 90.81 88 LEU A CA 1
ATOM 687 C C . LEU A 1 88 ? 8.945 0.247 -10.941 1.00 90.81 88 LEU A C 1
ATOM 689 O O . LEU A 1 88 ? 8.963 -0.012 -12.137 1.00 90.81 88 LEU A O 1
ATOM 693 N N . ARG A 1 89 ? 8.369 -0.560 -10.046 1.00 88.19 89 ARG A N 1
ATOM 694 C CA . ARG A 1 89 ? 7.741 -1.846 -10.392 1.00 88.19 89 ARG A CA 1
ATOM 695 C C . ARG A 1 89 ? 6.341 -1.671 -10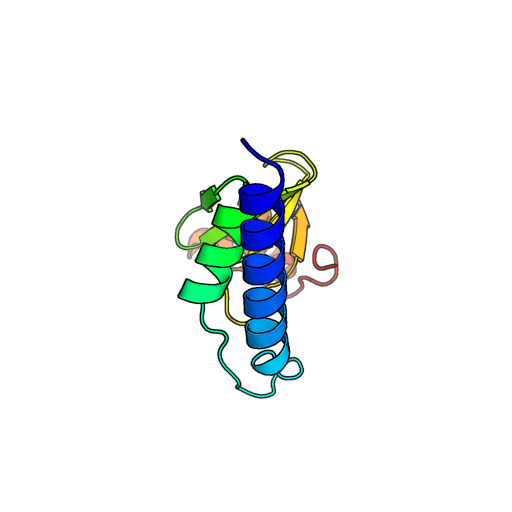.984 1.00 88.19 89 ARG A C 1
ATOM 697 O O . ARG A 1 89 ? 6.025 -2.302 -11.988 1.00 88.19 89 ARG A O 1
ATOM 704 N N . LYS A 1 90 ? 5.520 -0.796 -10.395 1.00 87.31 90 LYS A N 1
ATOM 705 C CA . LYS A 1 90 ? 4.092 -0.654 -10.742 1.00 87.31 90 LYS A CA 1
ATOM 706 C C . LYS A 1 90 ? 3.806 0.455 -11.754 1.00 87.31 90 LYS A C 1
ATOM 708 O O . LYS A 1 90 ? 2.847 0.334 -12.509 1.00 87.31 90 LYS A O 1
ATOM 713 N N . SER A 1 91 ? 4.641 1.492 -11.808 1.00 86.12 91 SER A N 1
ATOM 714 C CA . SER A 1 91 ? 4.530 2.583 -12.783 1.00 86.12 91 SER A CA 1
ATOM 715 C C . SER A 1 91 ? 5.903 3.027 -13.319 1.00 86.12 91 SER A C 1
ATOM 717 O O . SER A 1 91 ? 6.398 4.127 -13.020 1.00 86.12 91 SER A O 1
ATOM 719 N N . PRO A 1 92 ? 6.586 2.150 -14.084 1.00 87.12 92 PRO A N 1
ATOM 720 C CA . PRO A 1 92 ? 7.877 2.470 -14.675 1.00 87.12 92 PRO A CA 1
ATOM 721 C C . PRO A 1 92 ? 7.745 3.501 -15.801 1.00 87.12 92 PRO A C 1
ATOM 723 O O . PRO A 1 92 ? 6.887 3.410 -16.676 1.00 87.12 92 PRO A O 1
ATOM 726 N N . ASN A 1 93 ? 8.689 4.436 -15.858 1.00 88.56 93 ASN A N 1
ATOM 727 C CA . ASN A 1 93 ? 8.858 5.320 -17.007 1.00 88.56 93 ASN A CA 1
ATOM 728 C C . ASN A 1 93 ? 9.529 4.578 -18.177 1.00 88.56 93 ASN A C 1
ATOM 730 O O . ASN A 1 93 ? 10.316 3.655 -17.975 1.00 88.56 93 ASN A O 1
ATOM 734 N N . VAL A 1 94 ? 9.344 5.054 -19.416 1.00 86.81 94 VAL A N 1
ATOM 735 C CA . VAL A 1 94 ? 9.914 4.424 -20.633 1.00 86.81 94 VAL A CA 1
ATOM 736 C C . VAL A 1 94 ? 11.430 4.190 -20.535 1.00 86.81 94 VAL A C 1
ATOM 738 O O . VAL A 1 94 ? 11.927 3.131 -20.910 1.00 86.81 94 VAL A O 1
ATOM 741 N N . LYS A 1 95 ? 12.182 5.150 -19.978 1.00 87.12 95 LYS A N 1
ATOM 742 C CA . LYS A 1 95 ? 13.636 5.013 -19.764 1.00 87.12 95 LYS A CA 1
ATOM 743 C C . LYS A 1 95 ? 13.993 3.914 -18.757 1.00 87.12 95 LYS A C 1
ATOM 745 O O . LYS A 1 95 ? 15.048 3.299 -18.868 1.00 87.12 95 LYS A O 1
ATOM 750 N N . GLU A 1 96 ? 13.134 3.678 -17.772 1.00 88.06 96 GLU A N 1
ATOM 751 C CA . GLU A 1 96 ? 13.329 2.634 -16.767 1.00 88.06 96 GLU A CA 1
ATOM 752 C C . GLU A 1 96 ? 13.012 1.255 -17.354 1.00 88.06 96 GLU A C 1
ATOM 754 O O . GLU A 1 96 ? 13.754 0.313 -17.090 1.00 88.06 96 GLU A O 1
ATOM 759 N N . MET A 1 97 ? 11.991 1.159 -18.213 1.00 86.81 97 MET A N 1
ATOM 760 C CA . MET A 1 97 ? 11.591 -0.083 -18.886 1.00 86.81 97 MET A CA 1
ATOM 761 C C . MET A 1 97 ? 12.657 -0.645 -19.833 1.00 86.81 97 MET A C 1
ATOM 763 O O . MET A 1 97 ? 12.693 -1.849 -20.044 1.00 86.81 97 MET A O 1
ATOM 767 N N . VAL A 1 98 ? 13.529 0.188 -20.413 1.00 87.19 98 VAL A N 1
ATOM 768 C CA . VAL A 1 98 ? 14.575 -0.275 -21.353 1.00 87.19 98 VAL A CA 1
ATOM 769 C C . VAL A 1 98 ? 15.858 -0.751 -20.661 1.00 87.19 98 VAL A C 1
ATOM 771 O O . VAL A 1 98 ? 16.728 -1.345 -21.296 1.00 87.19 98 VAL A O 1
ATOM 774 N N . SER A 1 99 ? 16.001 -0.512 -19.356 1.00 89.06 99 SER A N 1
ATOM 775 C CA . SER A 1 99 ? 17.156 -0.974 -18.584 1.00 89.06 99 SER A CA 1
ATOM 776 C C . SER A 1 99 ? 16.993 -2.446 -18.204 1.00 89.06 99 SER A C 1
ATOM 778 O O . SER A 1 99 ? 16.122 -2.781 -17.405 1.00 89.06 99 SER A O 1
ATOM 780 N N . ILE A 1 100 ? 17.875 -3.328 -18.696 1.00 85.00 100 ILE A N 1
ATOM 781 C CA . ILE A 1 100 ? 17.842 -4.784 -18.421 1.00 85.00 100 ILE A CA 1
ATOM 782 C C . ILE A 1 100 ? 17.751 -5.084 -16.917 1.00 85.00 100 ILE A C 1
ATOM 784 O O . ILE A 1 100 ? 17.018 -5.977 -16.489 1.00 85.00 100 ILE A O 1
ATOM 788 N N . ARG A 1 101 ? 18.465 -4.306 -16.095 1.00 85.12 101 ARG A N 1
ATOM 789 C CA . ARG A 1 101 ? 18.442 -4.452 -14.635 1.00 85.12 101 ARG A CA 1
ATOM 790 C C . ARG A 1 101 ? 17.056 -4.171 -14.049 1.00 85.12 101 ARG A C 1
ATOM 792 O O . ARG A 1 101 ? 16.638 -4.877 -13.136 1.00 85.12 101 ARG A O 1
ATOM 799 N N . ASN A 1 102 ? 16.365 -3.159 -14.565 1.00 88.12 102 ASN A N 1
ATOM 800 C CA . ASN A 1 102 ? 15.045 -2.754 -14.089 1.00 88.12 102 ASN A CA 1
ATOM 801 C C . ASN A 1 102 ? 13.949 -3.671 -14.631 1.00 88.12 102 ASN A C 1
ATOM 803 O O . ASN A 1 102 ? 13.046 -4.002 -13.876 1.00 88.12 102 ASN A O 1
ATOM 807 N N . ILE A 1 103 ? 14.067 -4.158 -15.873 1.00 87.25 103 ILE A N 1
ATOM 808 C CA . ILE A 1 103 ? 13.138 -5.145 -16.452 1.00 87.25 103 ILE A CA 1
ATOM 809 C C . ILE A 1 103 ? 12.981 -6.341 -15.512 1.00 87.25 103 ILE A C 1
ATOM 811 O O . ILE A 1 103 ? 11.865 -6.753 -15.215 1.00 87.25 103 ILE A O 1
ATOM 815 N N . LYS A 1 104 ? 14.092 -6.867 -14.979 1.00 86.56 104 LYS A N 1
ATOM 816 C CA . LYS A 1 104 ? 14.046 -7.998 -14.044 1.00 86.56 104 LYS A CA 1
ATOM 817 C C . LYS A 1 104 ? 13.251 -7.687 -12.769 1.00 86.56 104 LYS A C 1
ATOM 819 O O . LYS A 1 104 ? 12.571 -8.578 -12.276 1.00 86.56 104 LYS A O 1
ATOM 824 N N . LYS A 1 105 ? 13.343 -6.458 -12.249 1.00 84.88 105 LYS A N 1
ATOM 825 C CA . LYS A 1 105 ? 12.578 -6.014 -11.074 1.00 84.88 105 LYS A CA 1
ATOM 826 C C . LYS A 1 105 ? 11.098 -5.824 -11.400 1.00 84.88 105 LYS A C 1
ATOM 828 O O . LYS A 1 105 ? 10.259 -6.322 -10.675 1.00 84.88 105 LYS A O 1
ATOM 833 N N . ILE A 1 106 ? 10.791 -5.154 -12.511 1.00 84.75 106 ILE A N 1
ATOM 834 C CA . ILE A 1 106 ? 9.415 -4.887 -12.964 1.00 84.75 106 ILE A CA 1
ATOM 835 C C . ILE A 1 106 ? 8.649 -6.195 -13.202 1.00 84.75 106 ILE A C 1
ATOM 837 O O . ILE A 1 106 ? 7.461 -6.283 -12.923 1.00 84.75 106 ILE A O 1
ATOM 841 N N . LEU A 1 107 ? 9.327 -7.221 -13.724 1.00 85.19 107 LEU A N 1
ATOM 842 C CA . LEU A 1 107 ? 8.710 -8.514 -14.022 1.00 85.19 107 LEU A CA 1
ATOM 843 C C . LEU A 1 107 ? 8.615 -9.456 -12.815 1.00 85.19 107 LEU A C 1
ATOM 845 O O . LEU A 1 107 ? 7.952 -10.487 -12.920 1.00 85.19 107 LEU A O 1
ATOM 849 N N . ASN A 1 108 ? 9.305 -9.177 -11.706 1.00 83.12 108 ASN A N 1
ATOM 850 C CA . ASN A 1 108 ? 9.340 -10.083 -10.564 1.00 83.12 108 ASN A CA 1
ATOM 851 C C . ASN A 1 108 ? 9.313 -9.324 -9.240 1.00 83.12 108 ASN A C 1
ATOM 853 O O . ASN A 1 108 ? 10.325 -8.779 -8.808 1.00 83.12 108 ASN A O 1
ATOM 857 N N . ASP A 1 109 ? 8.163 -9.409 -8.579 1.00 79.12 109 ASP A N 1
ATOM 858 C CA . ASP A 1 109 ? 7.882 -8.786 -7.287 1.00 79.12 109 ASP A CA 1
ATOM 859 C C . ASP A 1 109 ? 8.025 -9.732 -6.085 1.00 79.12 109 ASP A C 1
ATOM 861 O O . ASP A 1 109 ? 7.822 -9.326 -4.940 1.00 79.12 109 ASP A O 1
ATOM 865 N N . SER A 1 110 ? 8.420 -10.989 -6.315 1.00 77.19 110 SER A N 1
ATOM 866 C CA . SER A 1 110 ? 8.481 -12.027 -5.270 1.00 77.19 110 SER A CA 1
ATOM 867 C C . SER A 1 110 ? 9.490 -11.716 -4.160 1.00 77.19 110 SER A C 1
ATOM 869 O O . SER A 1 110 ? 9.434 -12.300 -3.082 1.00 77.19 110 SER A O 1
ATOM 871 N N . ASP A 1 111 ? 10.452 -10.836 -4.431 1.00 78.12 111 ASP A N 1
ATOM 872 C CA . ASP A 1 111 ? 11.480 -10.414 -3.486 1.00 78.12 111 ASP A CA 1
ATOM 873 C C . ASP A 1 111 ? 11.004 -9.315 -2.522 1.00 78.12 111 ASP A C 1
ATOM 875 O O . ASP A 1 111 ? 11.632 -9.112 -1.481 1.00 78.12 111 ASP A O 1
ATOM 879 N N . VAL A 1 112 ? 9.899 -8.631 -2.838 1.00 78.06 112 VAL A N 1
ATOM 880 C CA . VAL A 1 112 ? 9.425 -7.447 -2.100 1.00 78.06 112 VAL A CA 1
ATOM 881 C C . VAL A 1 112 ? 7.974 -7.529 -1.626 1.00 78.06 112 VAL A C 1
ATOM 883 O O . VAL A 1 112 ? 7.639 -6.828 -0.671 1.00 78.06 112 VAL A O 1
ATOM 886 N N . VAL A 1 113 ? 7.128 -8.368 -2.233 1.00 79.75 113 VAL A N 1
ATOM 887 C CA . VAL A 1 113 ? 5.730 -8.580 -1.810 1.00 79.75 113 VAL A CA 1
ATOM 888 C C . VAL A 1 113 ? 5.670 -9.594 -0.664 1.00 79.75 113 VAL A C 1
ATOM 890 O O . VAL A 1 113 ? 6.293 -10.655 -0.745 1.00 79.75 113 VAL A O 1
ATOM 893 N N . LYS A 1 114 ? 4.939 -9.271 0.414 1.00 64.50 114 LYS A N 1
ATOM 894 C CA . LYS A 1 114 ? 4.785 -10.123 1.608 1.00 64.50 114 LYS A CA 1
ATOM 895 C C . LYS A 1 114 ? 3.387 -10.113 2.204 1.00 64.50 114 LYS A C 1
ATOM 897 O O . LYS A 1 114 ? 2.852 -9.008 2.441 1.00 64.50 114 LYS A O 1
#

Foldseek 3Di:
DDPVVVVVLVVVLVVLVVVQVVQQDDPPPPRFGPLVSVVVSLVSVVWDWDDDDPWTKTFPADDQAFTQIFTSGRNRWTWGGHPVLVCLQPPNDPVLCPDPVSVVSNVDCPVTTD

Radius of gyration: 16.34 Å; chains: 1; bounding box: 37×26×47 Å

Sequence (114 aa):
MPFKENLLKKMKIDDLAQEIIGAYGPPGSGQRIDMEKAKQLLDMGGFRSFRERDLDLRILEGEESDGRILVLDNDLAIYRTSAADIALRKSPNVKEMVSIRNIKKILNDSDVVK

Secondary structure (DSSP, 8-state):
--HHHHHHHHHHHHHHHHHHHHH-PSTTS-PPP-HHHHHHHHHHHTPEEEEETTEEEEEEES-TTSEEEEE-SSS--EEEE-HHHHHHHHS--HHHHT-HHHHHHHT--TTTB-